Protein AF-X1PGA0-F1 (afdb_monomer_lite)

Foldseek 3Di:
DDDDPPPPPPPDPCVVVPPDPDPDDDPVDDDDDDPVVVVQVVVCLVVQQDGPNDRRDHSVVSVQQLDAPDDPVCPQPDDPNDTQWQWGHGNVWIFRRDPVGRPDDDDHSDIDDPD

Sequence (115 aa):
DAADGVNKLLSGPTDSLESKPHNVFRGGHGLVSTALDYLRFCQMLLNKGLLDGKRILSRKTVELMTTNHLAPELMPFEIGGTYSPGYGYGLGFGVLMDVGQCQTIGSEAEYGWSG

Structure (mmCIF, N/CA/C/O backbone):
data_AF-X1PGA0-F1
#
_entry.id   AF-X1PGA0-F1
#
loop_
_atom_site.group_PDB
_atom_site.id
_atom_site.type_symbol
_atom_site.label_atom_id
_atom_site.label_alt_id
_atom_site.label_comp_id
_atom_site.label_asym_id
_atom_site.label_entity_id
_atom_site.label_seq_id
_atom_site.pdbx_PDB_ins_code
_atom_site.Cartn_x
_atom_site.Cartn_y
_atom_site.Cartn_z
_atom_site.occupancy
_atom_site.B_iso_or_equiv
_atom_site.auth_seq_id
_atom_site.auth_comp_id
_atom_site.auth_asym_id
_atom_site.auth_atom_id
_atom_site.pdbx_PDB_model_num
ATOM 1 N N . ASP A 1 1 ? 50.547 0.145 -3.581 1.00 35.34 1 ASP A N 1
ATOM 2 C CA . ASP A 1 1 ? 50.734 -0.181 -2.153 1.00 35.34 1 ASP A CA 1
ATOM 3 C C . ASP A 1 1 ? 50.014 0.868 -1.310 1.00 35.34 1 ASP A C 1
ATOM 5 O O . ASP A 1 1 ? 50.501 1.979 -1.212 1.00 35.34 1 ASP A O 1
ATOM 9 N N . ALA A 1 2 ? 48.714 0.751 -1.024 1.00 39.78 2 ALA A N 1
ATOM 10 C CA . ALA A 1 2 ? 48.021 -0.186 -0.125 1.00 39.78 2 ALA A CA 1
ATOM 11 C C . ALA A 1 2 ? 48.279 0.091 1.373 1.00 39.78 2 ALA A C 1
ATOM 13 O O . ALA A 1 2 ? 49.187 -0.501 1.942 1.00 39.78 2 ALA A O 1
ATOM 14 N N . ALA A 1 3 ? 47.473 0.976 1.979 1.00 42.19 3 ALA A N 1
ATOM 15 C CA . ALA A 1 3 ? 46.717 0.759 3.229 1.00 42.19 3 ALA A CA 1
ATOM 16 C C . ALA A 1 3 ? 46.079 2.077 3.734 1.00 42.19 3 ALA A C 1
ATOM 18 O O . ALA A 1 3 ? 46.634 3.151 3.536 1.00 42.19 3 ALA A O 1
ATOM 19 N N . ASP A 1 4 ? 44.924 1.952 4.395 1.00 42.06 4 ASP A N 1
ATOM 20 C CA . ASP A 1 4 ? 44.243 2.950 5.246 1.00 42.06 4 ASP A CA 1
ATOM 21 C C . ASP A 1 4 ? 43.247 3.921 4.589 1.00 42.06 4 ASP A C 1
ATOM 23 O O . ASP A 1 4 ? 43.110 5.089 4.953 1.00 42.06 4 ASP A O 1
ATOM 27 N N . GLY A 1 5 ? 42.428 3.382 3.682 1.00 37.09 5 GLY A N 1
ATOM 28 C CA . GLY A 1 5 ? 41.134 3.957 3.300 1.00 37.09 5 GLY A CA 1
ATOM 29 C C . GLY A 1 5 ? 40.077 3.731 4.385 1.00 37.09 5 GLY A C 1
ATOM 30 O O . GLY A 1 5 ? 39.142 2.955 4.196 1.00 37.09 5 GLY A O 1
ATOM 31 N N . VAL A 1 6 ? 40.247 4.359 5.550 1.00 43.47 6 VAL A N 1
ATOM 32 C CA . VAL A 1 6 ? 39.250 4.305 6.624 1.00 43.47 6 VAL A CA 1
ATOM 33 C C . VAL A 1 6 ? 38.024 5.091 6.171 1.00 43.47 6 VAL A C 1
ATOM 35 O O . VAL A 1 6 ? 38.134 6.267 5.825 1.00 43.47 6 VAL A O 1
ATOM 38 N N . ASN A 1 7 ? 36.862 4.435 6.177 1.00 42.56 7 ASN A N 1
ATOM 39 C CA . ASN A 1 7 ? 35.548 5.052 6.020 1.00 42.56 7 ASN A CA 1
ATOM 40 C C . ASN A 1 7 ? 35.427 6.254 6.961 1.00 42.56 7 ASN A C 1
ATOM 42 O O . ASN A 1 7 ? 35.085 6.114 8.136 1.00 42.56 7 ASN A O 1
ATOM 46 N N . LYS A 1 8 ? 35.714 7.451 6.454 1.00 40.50 8 LYS A N 1
ATOM 47 C CA . LYS A 1 8 ? 35.443 8.677 7.184 1.00 40.50 8 LYS A CA 1
ATOM 48 C C . LYS A 1 8 ? 33.944 8.894 7.069 1.00 40.50 8 LYS A C 1
ATOM 50 O O . LYS A 1 8 ? 33.465 9.319 6.020 1.00 40.50 8 LYS A O 1
ATOM 55 N N . LEU A 1 9 ? 33.211 8.533 8.125 1.00 49.91 9 LEU A N 1
ATOM 56 C CA . LEU A 1 9 ? 31.828 8.958 8.312 1.00 49.91 9 LEU A CA 1
ATOM 57 C C . LEU A 1 9 ? 31.784 10.453 8.003 1.00 49.91 9 LEU A C 1
ATOM 59 O O . LEU A 1 9 ? 32.435 11.255 8.675 1.00 49.91 9 LEU A O 1
ATOM 63 N N . LEU A 1 10 ? 31.092 10.811 6.925 1.00 47.44 10 LEU A N 1
ATOM 64 C CA . LEU A 1 10 ? 30.776 12.198 6.651 1.00 47.44 10 LEU A CA 1
ATOM 65 C C . LEU A 1 10 ? 29.874 12.625 7.807 1.00 47.44 10 LEU A C 1
ATOM 67 O O . LEU A 1 10 ? 28.726 12.186 7.878 1.00 47.44 10 LEU A O 1
ATOM 71 N N . SER A 1 11 ? 30.407 13.415 8.741 1.00 47.53 11 SER A N 1
ATOM 72 C CA . SER A 1 11 ? 29.599 14.080 9.754 1.00 47.53 11 SER A CA 1
ATOM 73 C C . SER A 1 11 ? 28.680 15.054 9.023 1.00 47.53 11 SER A C 1
ATOM 75 O O . SER A 1 11 ? 29.038 16.179 8.676 1.00 47.53 11 SER A O 1
ATOM 77 N N . GLY A 1 12 ? 27.494 14.556 8.680 1.00 51.38 12 GLY A N 1
ATOM 78 C CA . GLY A 1 12 ? 26.408 15.373 8.179 1.00 51.38 12 GLY A CA 1
ATOM 79 C C . GLY A 1 12 ? 25.930 16.335 9.272 1.00 51.38 12 GLY A C 1
ATOM 80 O O . GLY A 1 12 ? 26.330 16.219 10.431 1.00 51.38 12 GLY A O 1
ATOM 81 N N . PRO A 1 13 ? 25.017 17.262 8.951 1.00 51.00 13 PRO A N 1
ATOM 82 C CA . PRO A 1 13 ? 24.501 18.269 9.891 1.00 51.00 13 PRO A CA 1
ATOM 83 C C . PRO A 1 13 ? 23.761 17.686 11.122 1.00 51.00 13 PRO A C 1
ATOM 85 O O . PRO A 1 13 ? 23.232 18.425 11.955 1.00 51.00 13 PRO A O 1
ATOM 88 N N . THR A 1 14 ? 23.733 16.360 11.253 1.00 50.19 14 THR A N 1
ATOM 89 C CA . THR A 1 14 ? 23.080 15.562 12.287 1.00 50.19 14 THR A CA 1
ATOM 90 C C . THR A 1 14 ? 23.829 15.503 13.618 1.00 50.19 14 THR A C 1
ATOM 92 O O . THR A 1 14 ? 23.192 15.151 14.603 1.00 50.19 14 THR A O 1
ATOM 95 N N . ASP A 1 15 ? 25.099 15.925 13.710 1.00 47.38 15 ASP A N 1
ATOM 96 C CA . ASP A 1 15 ? 25.818 16.009 15.006 1.00 47.38 15 ASP A CA 1
ATOM 97 C C . ASP A 1 15 ? 25.110 16.933 16.023 1.00 47.38 15 ASP A C 1
ATOM 99 O O . ASP A 1 15 ? 25.321 16.847 17.230 1.00 47.38 15 ASP A O 1
ATOM 103 N N . SER A 1 16 ? 24.211 17.803 15.548 1.00 47.72 16 SER A N 1
ATOM 104 C CA . SER A 1 16 ? 23.374 18.665 16.391 1.00 47.72 16 SER A CA 1
ATOM 105 C C . SER A 1 16 ? 22.014 18.058 16.782 1.00 47.72 16 SER A C 1
ATOM 107 O O . SER A 1 16 ? 21.385 18.539 17.730 1.00 47.72 16 SER A O 1
ATOM 109 N N . LEU A 1 17 ? 21.567 16.987 16.111 1.00 49.19 17 LEU A N 1
ATOM 110 C CA . LEU A 1 17 ? 20.271 16.337 16.358 1.00 49.19 17 LEU A CA 1
ATOM 111 C C . LEU A 1 17 ? 20.304 15.371 17.552 1.00 49.19 17 LEU A C 1
ATOM 113 O O . LEU A 1 17 ? 19.262 15.107 18.148 1.00 49.19 17 LEU A O 1
ATOM 117 N N . GLU A 1 18 ? 21.480 14.888 17.955 1.00 54.69 18 GLU A N 1
ATOM 118 C CA . GLU A 1 18 ? 21.614 13.935 19.071 1.00 54.69 18 GLU A CA 1
ATOM 119 C C . GLU A 1 18 ? 21.600 14.591 20.464 1.00 54.69 18 GLU A C 1
ATOM 121 O O . GLU A 1 18 ? 21.532 13.908 21.483 1.00 54.69 18 GLU A O 1
ATOM 126 N N . SER A 1 19 ? 21.610 15.924 20.545 1.00 51.88 19 SER A N 1
ATOM 127 C CA . SER A 1 19 ? 21.782 16.650 21.816 1.00 51.88 19 SER A CA 1
ATOM 128 C C . SER A 1 19 ? 20.494 16.893 22.620 1.00 51.88 19 SER A C 1
ATOM 130 O O . SER A 1 19 ? 20.539 17.482 23.702 1.00 51.88 19 SER A O 1
ATOM 132 N N . LYS A 1 20 ? 19.330 16.452 22.127 1.00 54.19 20 LYS A N 1
ATOM 133 C CA . LYS A 1 20 ? 18.042 16.558 22.837 1.00 54.19 20 LYS A CA 1
ATOM 134 C C . LYS A 1 20 ? 17.238 15.274 22.639 1.00 54.19 20 LYS A C 1
ATOM 136 O O . LYS A 1 20 ? 17.249 14.757 21.524 1.00 54.19 20 LYS A O 1
ATOM 141 N N . PRO A 1 21 ? 16.502 14.765 23.646 1.00 53.41 21 PRO A N 1
ATOM 142 C CA . PRO A 1 21 ? 15.551 13.684 23.423 1.00 53.41 21 PRO A CA 1
ATOM 143 C C . PRO A 1 21 ? 14.498 14.171 22.425 1.00 53.41 21 PRO A C 1
ATOM 145 O O . PRO A 1 21 ? 13.615 14.966 22.744 1.00 53.41 21 PRO A O 1
ATOM 148 N N . HIS A 1 22 ? 14.641 13.743 21.178 1.00 57.94 22 HIS A N 1
ATOM 149 C CA . HIS A 1 22 ? 13.655 13.991 20.149 1.00 57.94 22 HIS A CA 1
ATOM 150 C C . HIS A 1 22 ? 12.547 12.960 20.362 1.00 57.94 22 HIS A C 1
ATOM 152 O O . HIS A 1 22 ? 12.747 11.772 20.115 1.00 57.94 22 HIS A O 1
ATOM 158 N N . ASN A 1 23 ? 11.378 13.410 20.827 1.00 64.94 23 ASN A N 1
ATOM 159 C CA . ASN A 1 23 ? 10.144 12.617 20.835 1.00 64.94 23 ASN A CA 1
ATOM 160 C C . ASN A 1 23 ? 9.654 12.413 19.389 1.00 64.94 23 ASN A C 1
ATOM 162 O O . ASN A 1 23 ? 8.590 12.889 19.000 1.00 64.94 23 ASN A O 1
ATOM 166 N N . VAL A 1 24 ? 10.465 11.763 18.558 1.00 65.12 24 VAL A N 1
ATOM 167 C CA . VAL A 1 24 ? 10.115 11.409 17.185 1.00 65.12 24 VAL A CA 1
ATOM 168 C C . VAL A 1 24 ? 9.576 9.990 17.222 1.00 65.12 24 VAL A C 1
ATOM 170 O O . VAL A 1 24 ? 10.314 9.028 17.441 1.00 65.12 24 VAL A O 1
ATOM 173 N N . PHE A 1 25 ? 8.267 9.863 17.022 1.00 77.00 25 PHE A N 1
ATOM 174 C CA . PHE A 1 25 ? 7.644 8.562 16.833 1.00 77.00 25 PHE A CA 1
ATOM 175 C C . PHE A 1 25 ? 8.124 7.967 15.510 1.00 77.00 25 PHE A C 1
ATOM 177 O O . PHE A 1 25 ? 8.094 8.615 14.462 1.00 77.00 25 PHE A O 1
ATOM 184 N N . ARG A 1 26 ? 8.604 6.726 15.566 1.00 77.50 26 ARG A N 1
ATOM 185 C CA . ARG A 1 26 ? 9.131 6.019 14.402 1.00 77.50 26 ARG A CA 1
ATOM 186 C C . ARG A 1 26 ? 7.959 5.475 13.585 1.00 77.50 26 ARG A C 1
ATOM 188 O O . ARG A 1 26 ? 7.259 4.576 14.028 1.00 77.50 26 ARG A O 1
ATOM 195 N N . GLY A 1 27 ? 7.727 6.052 12.406 1.00 81.25 27 GLY A N 1
ATOM 196 C CA . GLY A 1 27 ? 6.624 5.649 11.524 1.00 81.25 27 GLY A CA 1
ATOM 197 C C . GLY A 1 27 ? 6.910 4.404 10.679 1.00 81.25 27 GLY A C 1
ATOM 198 O O . GLY A 1 27 ? 5.974 3.738 10.259 1.00 81.25 27 GLY A O 1
ATOM 199 N N . GLY A 1 28 ? 8.187 4.088 10.435 1.00 80.81 28 GLY A N 1
ATOM 200 C CA . GLY A 1 28 ? 8.597 2.926 9.634 1.00 80.81 28 GLY A CA 1
ATOM 201 C C . GLY A 1 28 ? 8.743 1.629 10.431 1.00 80.81 28 GLY A C 1
ATOM 202 O O . GLY A 1 28 ? 8.751 0.555 9.846 1.00 80.81 28 GLY A O 1
ATOM 203 N N . HIS A 1 29 ? 8.855 1.714 11.760 1.00 76.94 29 HIS A N 1
ATOM 204 C CA . HIS A 1 29 ? 8.973 0.557 12.645 1.00 76.94 29 HIS A CA 1
ATOM 205 C C . HIS A 1 29 ? 8.563 0.923 14.073 1.00 76.94 29 HIS A C 1
ATOM 207 O O . HIS A 1 29 ? 8.857 2.023 14.535 1.00 76.94 29 HIS A O 1
ATOM 213 N N . GLY A 1 30 ? 7.935 -0.007 14.797 1.00 80.50 30 GLY A N 1
ATOM 214 C CA . GLY A 1 30 ? 7.607 0.165 16.222 1.00 80.50 30 GLY A CA 1
ATOM 215 C C . GLY A 1 30 ? 6.151 0.517 16.540 1.00 80.50 30 GLY A C 1
ATOM 216 O O . GLY A 1 30 ? 5.835 0.760 17.704 1.00 80.50 30 GLY A O 1
ATOM 217 N N . LEU A 1 31 ? 5.255 0.510 15.549 1.00 85.56 31 LEU A N 1
ATOM 218 C CA . LEU A 1 31 ? 3.816 0.492 15.811 1.00 85.56 31 LEU A CA 1
ATOM 219 C C . LEU A 1 31 ? 3.414 -0.879 16.368 1.00 85.56 31 LEU A C 1
ATOM 221 O O . LEU A 1 31 ? 3.789 -1.914 15.823 1.00 85.56 31 LEU A O 1
ATOM 225 N N . VAL A 1 32 ? 2.633 -0.875 17.446 1.00 89.19 32 VAL A N 1
ATOM 226 C CA . VAL A 1 32 ? 2.066 -2.079 18.062 1.00 89.19 32 VAL A CA 1
ATOM 227 C C . VAL A 1 32 ? 0.547 -1.974 18.066 1.00 89.19 32 VAL A C 1
ATOM 229 O O . VAL A 1 32 ? -0.011 -0.909 18.332 1.00 89.19 32 VAL A O 1
ATOM 232 N N . SER A 1 33 ? -0.130 -3.068 17.731 1.00 92.56 33 SER A N 1
ATOM 233 C CA . SER A 1 33 ? -1.589 -3.118 17.639 1.00 92.56 33 SER A CA 1
ATOM 234 C C . SER A 1 33 ? -2.095 -4.557 17.769 1.00 92.56 33 SER A C 1
ATOM 236 O O . SER A 1 33 ? -1.297 -5.484 17.929 1.00 92.56 33 SER A O 1
ATOM 238 N N . THR A 1 34 ? -3.412 -4.761 17.720 1.00 96.88 34 THR A N 1
ATOM 239 C CA . THR A 1 34 ? -4.002 -6.106 17.694 1.00 96.88 34 THR A CA 1
ATOM 240 C C . THR A 1 34 ? -4.146 -6.618 16.259 1.00 96.88 34 THR A C 1
ATOM 242 O O . THR A 1 34 ? -4.215 -5.841 15.306 1.00 96.88 34 THR A O 1
ATOM 245 N N . ALA A 1 35 ? -4.257 -7.939 16.087 1.00 96.19 35 ALA A N 1
ATOM 246 C CA . ALA A 1 35 ? -4.545 -8.527 14.776 1.00 96.19 35 ALA A CA 1
ATOM 247 C C . ALA A 1 35 ? -5.859 -7.990 14.176 1.00 96.19 35 ALA A C 1
ATOM 249 O O . ALA A 1 35 ? -5.954 -7.778 12.968 1.00 96.19 35 ALA A O 1
ATOM 250 N N . LEU A 1 36 ? -6.862 -7.728 15.023 1.00 97.69 36 LEU A N 1
ATOM 251 C CA . LEU A 1 36 ? -8.146 -7.182 14.592 1.00 97.69 36 LEU A CA 1
ATOM 252 C C . LEU A 1 36 ? -8.012 -5.742 14.083 1.00 97.69 36 LEU A C 1
ATOM 254 O O . LEU A 1 36 ? -8.601 -5.396 13.060 1.00 97.69 36 LEU A O 1
ATOM 258 N N . ASP A 1 37 ? -7.227 -4.910 14.762 1.00 97.06 37 ASP A N 1
ATOM 259 C CA . ASP A 1 37 ? -6.984 -3.532 14.330 1.00 97.06 37 ASP A CA 1
ATOM 260 C C . ASP A 1 37 ? -6.249 -3.490 12.987 1.00 97.06 37 ASP A C 1
ATOM 262 O O . ASP A 1 37 ? -6.609 -2.715 12.096 1.00 97.06 37 ASP A O 1
ATOM 266 N N . TYR A 1 38 ? -5.273 -4.380 12.800 1.00 94.75 38 TYR A N 1
ATOM 267 C CA . TYR A 1 38 ? -4.546 -4.496 11.540 1.00 94.75 38 TYR A CA 1
ATOM 268 C C . TYR A 1 38 ? -5.440 -4.989 10.396 1.00 94.75 38 TYR A C 1
ATOM 270 O O . TYR A 1 38 ? -5.415 -4.429 9.301 1.00 94.75 38 TYR A O 1
ATOM 278 N N . LEU A 1 39 ? -6.313 -5.968 10.658 1.00 96.38 39 LEU A N 1
ATOM 279 C CA . LEU A 1 39 ? -7.314 -6.411 9.687 1.00 96.38 39 LEU A CA 1
ATOM 280 C C . LEU A 1 39 ? -8.236 -5.259 9.266 1.00 96.38 39 LEU A C 1
ATOM 282 O O . LEU A 1 39 ? -8.536 -5.113 8.083 1.00 96.38 39 LEU A O 1
ATOM 286 N N . ARG A 1 40 ? -8.669 -4.415 10.210 1.00 97.88 40 ARG A N 1
ATOM 287 C CA . ARG A 1 40 ? -9.499 -3.234 9.916 1.00 97.88 40 ARG A CA 1
ATOM 288 C C . ARG A 1 40 ? -8.760 -2.223 9.036 1.00 97.88 40 ARG A C 1
ATOM 290 O O . ARG A 1 40 ? -9.376 -1.643 8.141 1.00 97.88 40 ARG A O 1
ATOM 297 N N . PHE A 1 41 ? -7.454 -2.044 9.241 1.00 96.19 41 PHE A N 1
ATOM 298 C CA . PHE A 1 41 ? -6.610 -1.239 8.356 1.00 96.19 41 PHE A CA 1
ATOM 299 C C . PHE A 1 41 ? -6.539 -1.827 6.937 1.00 96.19 41 PHE A C 1
ATOM 301 O O . PHE A 1 41 ? -6.827 -1.118 5.971 1.00 96.19 41 PHE A O 1
ATOM 308 N N . CYS A 1 42 ? -6.262 -3.126 6.799 1.00 96.19 42 CYS A N 1
ATOM 309 C CA . CYS A 1 42 ? -6.257 -3.799 5.495 1.00 96.19 42 CYS A CA 1
ATOM 310 C C . CYS A 1 42 ? -7.627 -3.714 4.804 1.00 96.19 42 CYS A C 1
ATOM 312 O O . CYS A 1 42 ? -7.710 -3.403 3.616 1.00 96.19 42 CYS A O 1
ATOM 314 N N . GLN A 1 43 ? -8.716 -3.904 5.553 1.00 97.94 43 GLN A N 1
ATOM 315 C CA . GLN A 1 43 ? -10.079 -3.792 5.035 1.00 97.94 43 GLN A CA 1
ATOM 316 C C . GLN A 1 43 ? -10.391 -2.373 4.540 1.00 97.94 43 GLN A C 1
ATOM 318 O O . GLN A 1 43 ? -11.067 -2.218 3.524 1.00 97.94 43 GLN A O 1
ATOM 323 N N . MET A 1 44 ? -9.886 -1.334 5.216 1.00 98.44 44 MET A N 1
ATOM 324 C CA . MET A 1 44 ? -10.013 0.060 4.776 1.00 98.44 44 MET A CA 1
ATOM 325 C C . MET A 1 44 ? -9.338 0.287 3.415 1.00 98.44 44 MET A C 1
ATOM 327 O O . MET A 1 44 ? -9.932 0.927 2.541 1.00 98.44 44 MET A O 1
ATOM 331 N N . LEU A 1 45 ? -8.139 -0.268 3.211 1.00 97.81 45 LEU A N 1
ATOM 332 C CA . LEU A 1 45 ? -7.420 -0.198 1.934 1.00 97.81 45 LEU A CA 1
ATOM 333 C C . LEU A 1 45 ? -8.149 -0.983 0.832 1.00 97.81 45 LEU A C 1
ATOM 335 O O . LEU A 1 45 ? -8.409 -0.428 -0.239 1.00 97.81 45 LEU A O 1
ATOM 339 N N . LEU A 1 46 ? -8.581 -2.216 1.125 1.00 96.56 46 LEU A N 1
ATOM 340 C CA . LEU A 1 46 ? -9.360 -3.058 0.207 1.00 96.56 46 LEU A CA 1
ATOM 341 C C . LEU A 1 46 ? -10.653 -2.359 -0.248 1.00 96.56 46 LEU A C 1
ATOM 343 O O . LEU A 1 46 ? -11.008 -2.368 -1.426 1.00 96.56 46 LEU A O 1
ATOM 347 N N . ASN A 1 47 ? -11.309 -1.653 0.673 1.00 98.12 47 ASN A N 1
ATOM 348 C CA . ASN A 1 47 ? -12.502 -0.846 0.416 1.00 98.12 47 ASN A CA 1
ATOM 349 C C . ASN A 1 47 ? -12.195 0.543 -0.182 1.00 98.12 47 ASN A C 1
ATOM 351 O O . ASN A 1 47 ? -13.045 1.441 -0.153 1.00 98.12 47 ASN A O 1
ATOM 355 N N . LYS A 1 48 ? -10.991 0.759 -0.724 1.00 97.94 48 LYS A N 1
ATOM 356 C CA . LYS A 1 48 ? -10.574 2.006 -1.388 1.00 97.94 48 LYS A CA 1
ATOM 357 C C . LYS A 1 48 ? -10.721 3.245 -0.492 1.00 97.94 48 LYS A C 1
ATOM 359 O O . LYS A 1 48 ? -11.216 4.302 -0.917 1.00 97.94 48 LYS A O 1
ATOM 364 N N . GLY A 1 49 ? -10.309 3.107 0.765 1.00 98.38 49 GLY A N 1
ATOM 365 C CA . GLY A 1 49 ? -10.254 4.193 1.741 1.00 98.38 49 GLY A CA 1
ATOM 366 C C . GLY A 1 49 ? -11.481 4.319 2.647 1.00 98.38 49 GLY A C 1
ATOM 367 O O . GLY A 1 49 ? -11.590 5.317 3.363 1.00 98.38 49 GLY A O 1
ATOM 368 N N . LEU A 1 50 ? -12.426 3.374 2.593 1.00 98.62 50 LEU A N 1
ATOM 369 C CA . LEU A 1 50 ? -13.674 3.397 3.363 1.00 98.62 50 LEU A CA 1
ATOM 370 C C . LEU A 1 50 ? -13.688 2.290 4.424 1.00 98.62 50 LEU A C 1
ATOM 372 O O . LEU A 1 50 ? -13.479 1.123 4.112 1.00 98.62 50 LEU A O 1
ATOM 376 N N . LEU A 1 51 ? -14.016 2.629 5.665 1.00 98.62 51 LEU A N 1
ATOM 377 C CA . LEU A 1 51 ? -14.211 1.650 6.733 1.00 98.62 51 LEU A CA 1
ATOM 378 C C . LEU A 1 51 ? -15.441 2.039 7.547 1.00 98.62 51 LEU A C 1
ATOM 380 O O . LEU A 1 51 ? -15.566 3.195 7.942 1.00 98.62 51 LEU A O 1
ATOM 384 N N . ASP A 1 52 ? -16.358 1.096 7.770 1.00 97.81 52 ASP A N 1
ATOM 385 C CA . ASP A 1 52 ? -17.574 1.297 8.575 1.00 97.81 52 ASP A CA 1
ATOM 386 C C . ASP A 1 52 ? -18.364 2.569 8.190 1.00 97.81 52 ASP A C 1
ATOM 388 O O . ASP A 1 52 ? -18.783 3.360 9.033 1.00 97.81 52 ASP A O 1
ATOM 392 N N . GLY A 1 53 ? -18.505 2.817 6.882 1.00 97.56 53 GLY A N 1
ATOM 393 C CA . GLY A 1 53 ? -19.203 3.989 6.336 1.00 97.56 53 GLY A CA 1
ATOM 394 C C . GLY A 1 53 ? -18.435 5.314 6.427 1.00 97.56 53 GLY A C 1
ATOM 395 O O . GLY A 1 53 ? -18.920 6.329 5.927 1.00 97.56 53 GLY A O 1
ATOM 396 N N . LYS A 1 54 ? -17.227 5.331 7.004 1.00 98.44 54 LYS A N 1
ATOM 397 C CA . LYS A 1 54 ? -16.378 6.525 7.121 1.00 98.44 54 LYS A CA 1
ATOM 398 C C .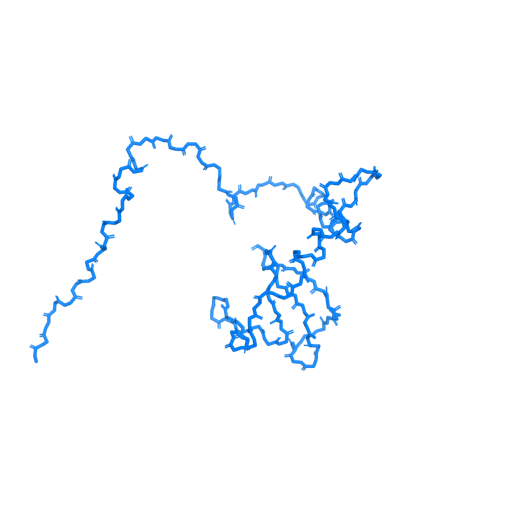 LYS A 1 54 ? -15.247 6.507 6.103 1.00 98.44 54 LYS A C 1
ATOM 400 O O . LYS A 1 54 ? -14.537 5.513 5.950 1.00 98.44 54 LYS A O 1
ATOM 405 N N . ARG A 1 55 ? -15.053 7.634 5.414 1.00 98.25 55 ARG A N 1
ATOM 406 C CA . ARG A 1 55 ? -13.932 7.826 4.491 1.00 98.25 55 ARG A CA 1
ATOM 407 C C . ARG A 1 55 ? -12.693 8.266 5.265 1.00 98.25 55 ARG A C 1
ATOM 409 O O . ARG A 1 55 ? -12.677 9.364 5.807 1.00 98.25 55 ARG A O 1
ATOM 416 N N . ILE A 1 56 ? -11.676 7.411 5.278 1.00 98.50 56 ILE A N 1
ATOM 417 C CA . ILE A 1 56 ? -10.371 7.671 5.900 1.00 98.50 56 ILE A CA 1
ATOM 418 C C . ILE A 1 56 ? -9.391 8.213 4.857 1.00 98.50 56 ILE A C 1
ATOM 420 O O . ILE A 1 56 ? -8.722 9.212 5.094 1.00 98.50 56 ILE A O 1
ATOM 424 N N . LEU A 1 57 ? -9.366 7.597 3.670 1.00 98.31 57 LEU A N 1
ATOM 425 C CA . LEU A 1 57 ? -8.578 8.047 2.522 1.00 98.31 57 LEU A CA 1
ATOM 426 C C . LEU A 1 57 ? -9.477 8.275 1.309 1.00 98.31 57 LEU A C 1
ATOM 428 O O . LEU A 1 57 ? -10.514 7.626 1.136 1.00 98.31 57 LEU A O 1
ATOM 432 N N . SER A 1 58 ? -9.088 9.197 0.430 1.00 98.56 58 SER A N 1
ATOM 433 C CA . SER A 1 58 ? -9.759 9.311 -0.862 1.00 98.56 58 SER A CA 1
ATOM 434 C C . SER A 1 58 ? -9.484 8.054 -1.693 1.00 98.56 58 SER A C 1
ATOM 436 O O . SER A 1 58 ? -8.396 7.483 -1.630 1.00 98.56 58 SER A O 1
ATOM 438 N N . ARG A 1 59 ? -10.450 7.641 -2.521 1.00 98.31 59 ARG A N 1
ATOM 439 C CA . ARG A 1 59 ? -10.247 6.523 -3.455 1.00 98.31 59 ARG A CA 1
ATOM 440 C C . ARG A 1 59 ? -9.010 6.743 -4.336 1.00 98.31 59 ARG A C 1
ATOM 442 O O . ARG A 1 59 ? -8.249 5.812 -4.558 1.00 98.31 59 ARG A O 1
ATOM 449 N N . LYS A 1 60 ? -8.805 7.979 -4.806 1.00 98.50 60 LYS A N 1
ATOM 450 C CA . LYS A 1 60 ? -7.661 8.354 -5.647 1.00 98.50 60 LYS A CA 1
ATOM 451 C C . LYS A 1 60 ? -6.327 8.278 -4.913 1.00 98.50 60 LYS A C 1
ATOM 453 O O . LYS A 1 60 ? -5.327 7.948 -5.531 1.00 98.50 60 LYS A O 1
ATOM 458 N N . THR A 1 61 ? -6.322 8.524 -3.607 1.00 98.31 61 THR A N 1
ATOM 459 C CA . THR A 1 61 ? -5.129 8.353 -2.774 1.00 98.31 61 THR A CA 1
ATOM 460 C C . THR A 1 61 ? -4.734 6.884 -2.699 1.00 98.31 61 THR A C 1
ATOM 462 O O . THR A 1 61 ? -3.571 6.578 -2.917 1.00 98.31 61 THR A O 1
ATOM 465 N N . VAL A 1 62 ? -5.692 5.978 -2.468 1.00 98.19 62 VAL A N 1
ATOM 466 C CA . VAL A 1 62 ? -5.402 4.534 -2.449 1.00 98.19 62 VAL A CA 1
ATOM 467 C C . VAL A 1 62 ? -4.901 4.065 -3.815 1.00 98.19 62 VAL A C 1
ATOM 469 O O . VAL A 1 62 ? -3.876 3.405 -3.875 1.00 98.19 62 VAL A O 1
ATOM 472 N N . GLU A 1 63 ? -5.544 4.487 -4.909 1.00 97.81 63 GLU A N 1
ATOM 473 C CA . GLU A 1 63 ? -5.068 4.182 -6.271 1.00 97.81 63 GLU A CA 1
ATOM 474 C C . GLU A 1 63 ? -3.623 4.657 -6.503 1.00 97.81 63 GLU A C 1
ATOM 476 O O . GLU A 1 63 ? -2.816 3.916 -7.057 1.00 97.81 63 GLU A O 1
ATOM 481 N N . LEU A 1 64 ? -3.270 5.863 -6.045 1.00 98.19 64 LEU A N 1
ATOM 482 C CA . LEU 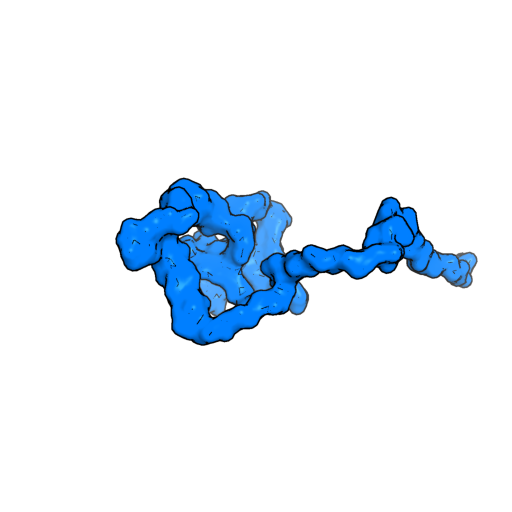A 1 64 ? -1.902 6.373 -6.146 1.00 98.19 64 LEU A CA 1
ATOM 483 C C . LEU A 1 64 ? -0.920 5.563 -5.287 1.00 98.19 64 LEU A C 1
ATOM 485 O O . LEU A 1 64 ? 0.197 5.307 -5.729 1.00 98.19 64 LEU A O 1
ATOM 489 N N . MET A 1 65 ? -1.324 5.154 -4.080 1.00 97.75 65 MET A N 1
ATOM 490 C CA . MET A 1 65 ? -0.494 4.343 -3.182 1.00 97.75 65 MET A CA 1
ATOM 491 C C . MET A 1 65 ? -0.172 2.969 -3.773 1.00 97.75 65 MET A C 1
ATOM 493 O O . MET A 1 65 ? 0.932 2.474 -3.572 1.00 97.75 65 MET A O 1
ATOM 497 N N . THR A 1 66 ? -1.104 2.382 -4.521 1.00 97.25 66 THR A N 1
ATOM 498 C CA . THR A 1 66 ? -0.998 1.021 -5.068 1.00 97.25 66 THR A CA 1
ATOM 499 C C . THR A 1 66 ? -0.674 1.000 -6.565 1.00 97.25 66 THR A C 1
ATOM 501 O O . THR A 1 66 ? -0.890 -0.009 -7.226 1.00 97.25 66 THR A O 1
ATOM 504 N N . THR A 1 67 ? -0.196 2.112 -7.126 1.00 97.06 67 THR A N 1
ATOM 505 C CA . THR A 1 67 ? 0.337 2.174 -8.497 1.00 97.06 67 THR A CA 1
ATOM 506 C C . THR A 1 67 ? 1.848 2.001 -8.447 1.00 97.06 67 THR A C 1
ATOM 508 O O . THR A 1 67 ? 2.480 2.529 -7.539 1.00 97.06 67 THR A O 1
AT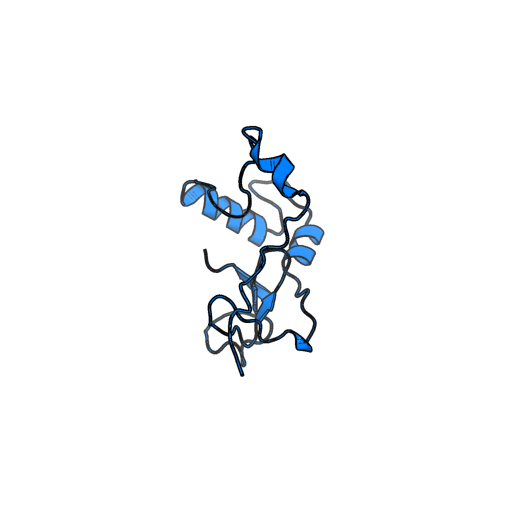OM 511 N N . ASN A 1 68 ? 2.444 1.300 -9.413 1.00 97.38 68 ASN A N 1
ATOM 512 C CA . ASN A 1 68 ? 3.899 1.225 -9.509 1.00 97.38 68 ASN A CA 1
ATOM 513 C C . ASN A 1 68 ? 4.508 2.617 -9.768 1.00 97.38 68 ASN A C 1
ATOM 515 O O . ASN A 1 68 ? 4.155 3.277 -10.746 1.00 97.38 68 ASN A O 1
ATOM 519 N N . HIS A 1 69 ? 5.449 3.027 -8.918 1.00 97.38 69 HIS A N 1
ATOM 520 C CA . HIS A 1 69 ? 6.232 4.262 -9.064 1.00 97.38 69 HIS A CA 1
ATOM 521 C C . HIS A 1 69 ? 7.683 4.000 -9.492 1.00 97.38 69 HIS A C 1
ATOM 523 O O . HIS A 1 69 ? 8.450 4.948 -9.644 1.00 97.38 69 HIS A O 1
ATOM 529 N N . LEU A 1 70 ? 8.077 2.737 -9.696 1.00 96.81 70 LEU A N 1
ATOM 530 C CA . LEU A 1 70 ? 9.406 2.390 -10.195 1.00 96.81 70 LEU A CA 1
ATOM 531 C C . LEU A 1 70 ? 9.471 2.478 -11.719 1.00 96.81 70 LEU A C 1
ATOM 533 O O . LEU A 1 70 ? 8.586 1.992 -12.427 1.00 96.81 70 LEU A O 1
ATOM 537 N N . ALA A 1 71 ? 10.566 3.046 -12.220 1.00 96.88 71 ALA A N 1
ATOM 538 C CA . ALA A 1 71 ? 10.907 2.964 -13.632 1.00 96.88 71 ALA A CA 1
ATOM 539 C C . ALA A 1 71 ? 11.248 1.508 -14.020 1.00 96.88 71 ALA A C 1
ATOM 541 O O . ALA A 1 71 ? 11.732 0.759 -13.164 1.00 96.88 71 ALA A O 1
ATOM 542 N N . PRO A 1 72 ? 11.023 1.088 -15.280 1.00 94.88 72 PRO A N 1
ATOM 543 C CA . PRO A 1 72 ? 11.304 -0.279 -15.729 1.00 94.88 72 PRO A CA 1
ATOM 544 C C . PRO A 1 72 ? 12.732 -0.752 -15.438 1.00 94.88 72 PRO A C 1
ATOM 546 O O . PRO A 1 72 ? 12.936 -1.916 -15.117 1.00 94.88 72 PRO A O 1
ATOM 549 N N . GLU A 1 73 ? 13.710 0.150 -15.488 1.00 96.50 73 GLU A N 1
ATOM 550 C CA . GLU A 1 73 ? 15.132 -0.148 -15.283 1.00 96.50 73 GLU A CA 1
ATOM 551 C C . GLU A 1 73 ? 15.479 -0.441 -13.815 1.00 96.50 73 GLU A C 1
ATOM 553 O O . GLU A 1 73 ? 16.549 -0.973 -13.527 1.00 96.50 73 GLU A O 1
ATOM 558 N N . LEU A 1 74 ? 14.585 -0.086 -12.887 1.00 95.31 74 LEU A N 1
ATOM 559 C CA . LEU A 1 74 ? 14.707 -0.388 -11.458 1.00 95.31 74 LEU A CA 1
ATOM 560 C C . LEU A 1 74 ? 14.012 -1.704 -11.080 1.00 95.31 74 LEU A C 1
ATOM 562 O O . LEU A 1 74 ? 13.994 -2.063 -9.902 1.00 95.31 74 LEU A O 1
ATOM 566 N N . MET A 1 75 ? 13.416 -2.404 -12.051 1.00 94.81 75 MET A N 1
ATOM 567 C CA . MET A 1 75 ? 12.744 -3.684 -11.852 1.00 94.81 75 MET A CA 1
ATOM 568 C C . MET A 1 75 ? 13.540 -4.833 -12.508 1.00 94.81 75 MET A C 1
ATOM 570 O O . MET A 1 75 ? 14.036 -4.669 -13.622 1.00 94.81 75 MET A O 1
ATOM 574 N N . PRO A 1 76 ? 13.644 -6.010 -11.859 1.00 94.50 76 PRO A N 1
ATOM 575 C CA . PRO A 1 76 ? 13.118 -6.316 -10.529 1.00 94.50 76 PRO A CA 1
ATOM 576 C C . PRO A 1 76 ? 13.908 -5.601 -9.428 1.00 94.50 76 PRO A C 1
ATOM 578 O O . PRO A 1 76 ? 15.137 -5.585 -9.440 1.00 94.50 76 PRO A O 1
ATOM 581 N N . PHE A 1 77 ? 13.194 -5.037 -8.454 1.00 93.31 77 PHE A N 1
ATOM 582 C CA . PHE A 1 77 ? 13.834 -4.462 -7.275 1.00 93.31 77 PHE A CA 1
ATOM 583 C C . PHE A 1 77 ? 14.264 -5.576 -6.309 1.00 93.31 77 PHE A C 1
ATOM 585 O O . PHE A 1 77 ? 13.749 -6.698 -6.351 1.00 93.31 77 PHE A O 1
ATOM 592 N N . GLU A 1 78 ? 15.200 -5.253 -5.420 1.00 92.06 78 GLU A N 1
ATOM 593 C CA . GLU A 1 78 ? 15.753 -6.176 -4.432 1.00 92.06 78 GLU A CA 1
ATOM 594 C C . GLU A 1 78 ? 15.523 -5.637 -3.016 1.00 92.06 78 GLU A C 1
ATOM 596 O O . GLU A 1 78 ? 15.807 -4.472 -2.732 1.00 92.06 78 GLU A O 1
ATOM 601 N N . ILE A 1 79 ? 15.026 -6.487 -2.116 1.00 86.06 79 ILE A N 1
ATOM 602 C CA . ILE A 1 79 ? 14.930 -6.186 -0.682 1.00 86.06 79 ILE A CA 1
ATOM 603 C C . ILE A 1 79 ? 15.632 -7.307 0.079 1.00 86.06 79 ILE A C 1
ATOM 605 O O . ILE A 1 79 ? 15.262 -8.473 -0.031 1.00 86.06 79 ILE A O 1
ATOM 609 N N . GLY A 1 80 ? 16.665 -6.956 0.850 1.00 85.62 80 GLY A N 1
ATOM 610 C CA . GLY A 1 80 ? 17.363 -7.901 1.725 1.00 85.62 80 GLY A CA 1
ATOM 611 C C . GLY A 1 80 ? 17.969 -9.111 1.002 1.00 85.62 80 GLY A C 1
ATOM 612 O O . GLY A 1 80 ? 17.914 -10.213 1.543 1.00 85.62 80 GLY A O 1
ATOM 613 N N . GLY A 1 81 ? 18.505 -8.940 -0.213 1.00 89.88 81 GLY A N 1
ATOM 614 C CA . GLY A 1 81 ? 19.074 -10.045 -0.997 1.00 89.88 81 GLY A CA 1
ATOM 615 C C . GLY A 1 81 ? 18.073 -10.794 -1.878 1.00 89.88 81 GLY A C 1
ATOM 616 O O . GLY A 1 81 ? 18.461 -11.736 -2.565 1.00 89.88 81 GLY A O 1
ATOM 617 N N . THR A 1 82 ? 16.787 -10.426 -1.846 1.00 88.25 82 THR A N 1
ATOM 618 C CA . THR A 1 82 ? 15.724 -11.131 -2.576 1.00 88.25 82 THR A CA 1
ATOM 619 C C . THR A 1 82 ? 15.155 -10.252 -3.683 1.00 88.25 82 THR A C 1
ATOM 621 O O . THR A 1 82 ? 14.602 -9.183 -3.414 1.00 88.25 82 THR A O 1
ATOM 624 N N . TYR A 1 83 ? 15.269 -10.714 -4.929 1.00 91.75 83 TYR A N 1
ATOM 625 C CA . TYR A 1 83 ? 14.634 -10.075 -6.081 1.00 91.75 83 TYR A CA 1
ATOM 626 C C . TYR A 1 83 ? 13.123 -10.289 -6.066 1.00 91.75 83 TYR A C 1
ATOM 628 O O . TYR A 1 83 ? 12.647 -11.368 -5.717 1.00 91.75 83 TYR A O 1
ATOM 636 N N . SER A 1 84 ? 12.378 -9.275 -6.503 1.00 93.19 84 SER A N 1
ATOM 637 C CA . SER A 1 84 ? 10.916 -9.321 -6.628 1.00 93.19 84 SER A CA 1
ATOM 638 C C . SER A 1 84 ? 10.492 -9.268 -8.105 1.00 93.19 84 SER A C 1
ATOM 640 O O . SER A 1 84 ? 10.046 -8.222 -8.582 1.00 93.19 84 SER A O 1
ATOM 642 N N . PRO A 1 85 ? 10.672 -10.356 -8.879 1.00 94.19 85 PRO A N 1
ATOM 643 C CA . PRO A 1 85 ? 10.265 -10.399 -10.282 1.00 94.19 85 PRO A CA 1
ATOM 644 C C . PRO A 1 85 ? 8.745 -10.262 -10.411 1.00 94.19 85 PRO A C 1
ATOM 646 O O . PRO A 1 85 ? 8.001 -10.703 -9.544 1.00 94.19 85 PRO A O 1
ATOM 649 N N . GLY A 1 86 ? 8.270 -9.601 -11.466 1.00 94.50 86 GLY A N 1
ATOM 650 C CA . GLY A 1 86 ? 6.839 -9.343 -11.667 1.00 94.50 86 GLY A CA 1
ATOM 651 C C . GLY A 1 86 ? 6.199 -8.342 -10.695 1.00 94.50 86 GLY A C 1
ATOM 652 O O . GLY A 1 86 ? 5.022 -8.025 -10.862 1.00 94.50 86 GLY A O 1
ATOM 653 N N . TYR A 1 87 ? 6.942 -7.802 -9.723 1.00 95.38 87 TYR A N 1
ATOM 654 C CA . TYR A 1 87 ? 6.458 -6.775 -8.800 1.00 95.38 87 TY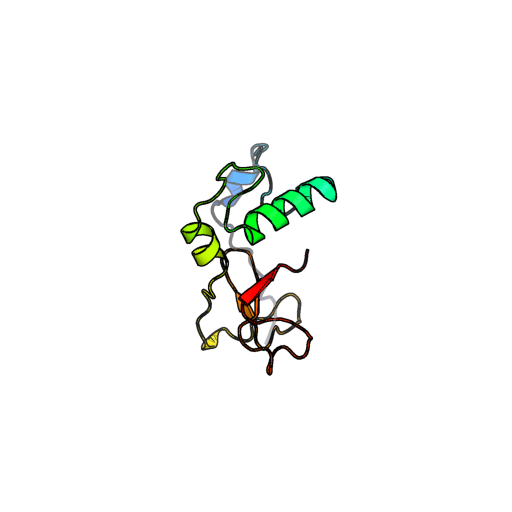R A CA 1
ATOM 655 C C . TYR A 1 87 ? 7.022 -5.391 -9.140 1.00 95.38 87 TYR A C 1
ATOM 657 O O . TYR A 1 87 ? 8.208 -5.227 -9.421 1.00 95.38 87 TYR A O 1
ATOM 665 N N . GLY A 1 88 ? 6.162 -4.381 -9.032 1.00 96.06 88 GLY A N 1
ATOM 666 C CA . GLY A 1 88 ? 6.546 -2.981 -8.883 1.00 96.06 88 GLY A CA 1
ATOM 667 C C . GLY A 1 88 ? 6.489 -2.540 -7.421 1.00 96.06 88 GLY A C 1
ATOM 668 O O . GLY A 1 88 ? 6.141 -3.324 -6.533 1.00 96.06 88 GLY A O 1
ATOM 669 N N . TYR A 1 89 ? 6.785 -1.265 -7.166 1.00 96.19 89 TYR A N 1
ATOM 670 C CA . TYR A 1 89 ? 6.689 -0.691 -5.822 1.00 96.19 89 TYR A CA 1
ATOM 671 C C . TYR A 1 89 ? 5.901 0.620 -5.832 1.00 96.19 89 TYR A C 1
ATOM 673 O O . TYR A 1 89 ? 6.203 1.557 -6.573 1.00 96.19 89 TYR A O 1
ATOM 681 N N . GLY A 1 90 ? 4.852 0.647 -5.019 1.00 96.25 90 GLY A N 1
ATOM 682 C CA . GLY A 1 90 ? 3.967 1.767 -4.769 1.00 96.25 90 GLY A CA 1
ATOM 683 C C . GLY A 1 90 ? 4.432 2.678 -3.632 1.00 96.25 90 GLY A C 1
ATOM 684 O O . GLY A 1 90 ? 5.550 2.579 -3.129 1.00 96.25 90 GLY A O 1
ATOM 685 N N . LEU A 1 91 ? 3.551 3.557 -3.157 1.00 95.69 91 LEU A N 1
ATOM 686 C CA . LEU A 1 91 ? 3.830 4.380 -1.974 1.00 95.69 91 LEU A CA 1
ATOM 687 C C . LEU A 1 91 ? 3.548 3.567 -0.704 1.00 95.69 91 LEU A C 1
ATOM 689 O O . LEU A 1 91 ? 2.490 3.697 -0.088 1.00 95.69 91 LEU A O 1
ATOM 693 N N . GLY A 1 92 ? 4.510 2.717 -0.340 1.00 92.06 92 GLY A N 1
ATOM 694 C CA . GLY A 1 92 ? 4.471 1.878 0.863 1.00 92.06 92 GLY A CA 1
ATOM 695 C C . GLY A 1 92 ? 4.104 0.409 0.633 1.00 92.06 92 GLY A C 1
ATOM 696 O O . GLY A 1 92 ? 4.007 -0.324 1.610 1.00 92.06 92 GLY A O 1
ATOM 697 N N . PHE A 1 93 ? 3.928 -0.030 -0.617 1.00 95.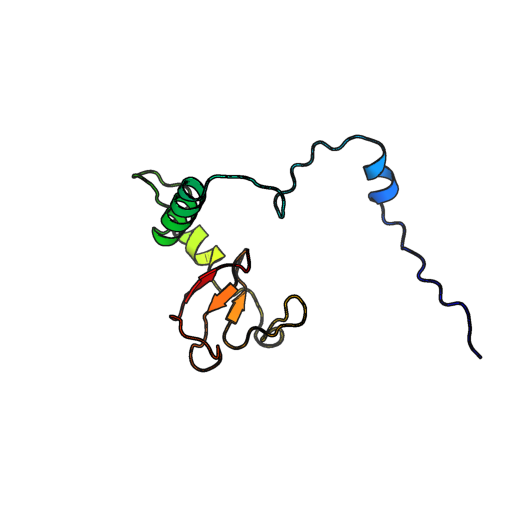50 93 PHE A N 1
ATOM 698 C CA . PHE A 1 93 ? 3.528 -1.404 -0.946 1.00 95.50 93 PHE A CA 1
ATOM 699 C C . PHE A 1 93 ? 4.316 -1.948 -2.134 1.00 95.50 93 PHE A C 1
ATOM 701 O O . PHE A 1 93 ? 4.506 -1.230 -3.109 1.00 95.50 93 PHE A O 1
ATOM 708 N N . GLY A 1 94 ? 4.682 -3.226 -2.114 1.00 95.19 94 GLY A N 1
ATOM 709 C CA . GLY A 1 94 ? 4.935 -3.973 -3.345 1.00 95.19 94 GLY A CA 1
ATOM 710 C C . GLY A 1 94 ? 3.610 -4.232 -4.063 1.00 95.19 94 GLY A C 1
ATOM 711 O O . GLY A 1 94 ? 2.602 -4.488 -3.403 1.00 95.19 94 GLY A O 1
ATOM 712 N N . VAL A 1 95 ? 3.599 -4.142 -5.393 1.00 96.06 95 VAL A N 1
ATOM 713 C CA . VAL A 1 95 ? 2.395 -4.315 -6.225 1.00 96.06 95 VAL A CA 1
ATOM 714 C C . VAL A 1 95 ? 2.674 -5.360 -7.296 1.00 96.06 95 VAL A C 1
ATOM 716 O O . VAL A 1 95 ? 3.640 -5.219 -8.044 1.00 96.06 95 VAL A O 1
ATOM 719 N N . LEU A 1 96 ? 1.849 -6.401 -7.377 1.00 95.62 96 LEU A N 1
ATOM 720 C CA . LEU A 1 96 ? 1.979 -7.448 -8.386 1.00 95.62 96 LEU A CA 1
ATOM 721 C C . LEU A 1 96 ? 1.532 -6.916 -9.755 1.00 95.62 96 LEU A C 1
ATOM 723 O O . LEU A 1 96 ? 0.369 -6.555 -9.939 1.00 95.62 96 LEU A O 1
ATOM 727 N N . MET A 1 97 ? 2.462 -6.867 -10.706 1.00 95.25 97 MET A N 1
ATOM 728 C CA . MET A 1 97 ? 2.257 -6.321 -12.052 1.00 95.25 97 MET A CA 1
ATOM 729 C C . MET A 1 97 ? 2.208 -7.408 -13.132 1.00 95.25 97 MET A C 1
ATOM 731 O O . MET A 1 97 ? 1.520 -7.222 -14.129 1.00 95.25 97 MET A O 1
ATOM 735 N N . ASP A 1 98 ? 2.934 -8.516 -12.948 1.00 94.31 98 ASP A N 1
ATOM 736 C CA . ASP A 1 98 ? 3.005 -9.631 -13.901 1.00 94.31 98 ASP A CA 1
ATOM 737 C C . ASP A 1 98 ? 3.039 -10.973 -13.151 1.00 94.31 98 ASP A C 1
ATOM 739 O O . ASP A 1 98 ? 4.024 -11.323 -12.493 1.00 94.31 98 ASP A O 1
ATOM 743 N N . VAL A 1 99 ? 1.947 -11.736 -13.262 1.00 92.81 99 VAL A N 1
ATOM 744 C CA . VAL A 1 99 ? 1.783 -13.045 -12.604 1.00 92.81 99 VAL A CA 1
ATOM 745 C C . VAL A 1 99 ? 2.699 -14.115 -13.212 1.00 92.81 99 VAL A C 1
ATOM 747 O O . VAL A 1 99 ? 3.132 -15.029 -12.514 1.00 92.81 99 VAL A O 1
ATOM 750 N N . GLY A 1 100 ? 3.035 -14.014 -14.501 1.00 92.50 100 GLY A N 1
ATOM 751 C CA . GLY A 1 100 ? 3.941 -14.957 -15.159 1.00 92.50 100 GLY A CA 1
ATOM 752 C C . GLY A 1 100 ? 5.376 -14.830 -14.649 1.00 92.50 100 GLY A C 1
ATOM 753 O O . GLY A 1 100 ? 6.097 -15.825 -14.568 1.00 92.50 100 GLY A O 1
ATOM 754 N N . GLN A 1 101 ? 5.774 -13.617 -14.260 1.00 92.19 101 GLN A N 1
ATOM 755 C CA . GLN A 1 101 ? 7.103 -13.341 -13.718 1.00 92.19 101 GLN A CA 1
ATOM 756 C C . GLN A 1 101 ? 7.212 -13.527 -12.204 1.00 92.19 101 GLN A C 1
ATOM 758 O O . GLN A 1 101 ? 8.319 -13.755 -11.727 1.00 92.19 101 GLN A O 1
ATOM 763 N N . CYS A 1 102 ? 6.120 -13.441 -11.438 1.00 88.12 102 CYS A N 1
ATOM 764 C CA . CYS A 1 102 ? 6.202 -13.401 -9.973 1.00 88.12 102 CYS A CA 1
ATOM 765 C C . CYS A 1 102 ? 6.551 -14.728 -9.291 1.00 88.12 102 CYS A C 1
ATOM 767 O O . CYS A 1 102 ? 6.829 -14.743 -8.094 1.00 88.12 102 CYS A O 1
ATOM 769 N N . GLN A 1 103 ? 6.559 -15.835 -10.043 1.00 83.94 103 GLN A N 1
ATOM 770 C CA . GLN A 1 103 ? 6.926 -17.180 -9.572 1.00 83.94 103 GLN A CA 1
ATOM 771 C C . GLN A 1 103 ? 6.113 -17.676 -8.357 1.00 83.94 103 GLN A C 1
ATOM 773 O O . GLN A 1 103 ? 6.482 -18.663 -7.722 1.00 83.94 103 GLN A O 1
ATOM 778 N N . THR A 1 104 ? 4.994 -17.020 -8.048 1.00 81.88 104 THR A N 1
ATOM 779 C CA . THR A 1 104 ? 4.080 -17.350 -6.954 1.00 81.88 104 THR A CA 1
ATOM 780 C C . THR A 1 104 ? 2.632 -17.224 -7.423 1.00 81.88 104 THR A C 1
ATOM 782 O O . THR A 1 104 ? 2.345 -16.715 -8.504 1.00 81.88 104 THR A O 1
ATOM 785 N N . ILE A 1 105 ? 1.697 -17.718 -6.617 1.00 88.12 105 ILE A N 1
ATOM 786 C CA . ILE A 1 105 ? 0.269 -17.542 -6.871 1.00 88.12 105 ILE A CA 1
ATOM 787 C C . ILE A 1 105 ? -0.129 -16.158 -6.362 1.00 88.12 105 ILE A C 1
ATOM 789 O O . ILE A 1 105 ? 0.125 -15.829 -5.206 1.00 88.12 105 ILE A O 1
ATOM 793 N N . GLY A 1 106 ? -0.784 -15.377 -7.214 1.00 88.25 106 GLY A N 1
ATOM 794 C CA . GLY A 1 106 ? -1.300 -14.058 -6.873 1.00 88.25 106 GLY A CA 1
ATOM 795 C C . GLY A 1 106 ? -2.232 -13.534 -7.957 1.00 88.25 106 GLY A C 1
ATOM 796 O O . GLY A 1 106 ? -2.453 -14.192 -8.978 1.00 88.25 106 GLY A O 1
ATOM 797 N N . SER A 1 107 ? -2.797 -12.354 -7.724 1.00 92.31 107 SER A N 1
ATOM 798 C CA . SER A 1 107 ? -3.605 -11.640 -8.722 1.00 92.31 107 SER A CA 1
ATOM 799 C C . SER A 1 107 ? -2.940 -10.330 -9.122 1.00 92.31 107 SER A C 1
ATOM 801 O O . SER A 1 107 ? -2.349 -9.651 -8.287 1.00 92.31 107 SER A O 1
ATOM 803 N N . GLU A 1 108 ? -3.066 -9.935 -10.388 1.00 91.62 108 GLU A N 1
ATOM 804 C CA . GLU A 1 108 ? -2.628 -8.601 -10.810 1.00 91.62 108 GLU A CA 1
ATOM 805 C C . GLU A 1 108 ? -3.253 -7.513 -9.924 1.00 91.62 108 GLU A C 1
ATOM 807 O O . GLU A 1 108 ? -4.423 -7.595 -9.535 1.00 91.62 108 GLU A O 1
ATOM 812 N N . ALA A 1 109 ? -2.454 -6.493 -9.612 1.00 90.88 109 ALA A N 1
ATOM 813 C CA . ALA A 1 109 ? -2.766 -5.402 -8.693 1.00 90.88 109 ALA A CA 1
ATOM 814 C C . ALA A 1 109 ? -2.973 -5.801 -7.219 1.00 90.88 109 ALA A C 1
A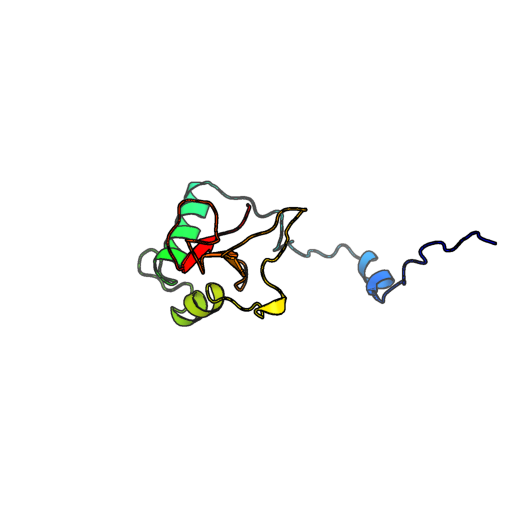TOM 816 O O . ALA A 1 109 ? -3.340 -4.942 -6.413 1.00 90.88 109 ALA A O 1
ATOM 817 N N . GLU A 1 110 ? -2.709 -7.052 -6.830 1.00 93.31 110 GLU A N 1
ATOM 818 C CA . GLU A 1 110 ? -2.487 -7.387 -5.423 1.00 93.31 110 GLU A CA 1
ATOM 819 C C . GLU A 1 110 ? -1.332 -6.539 -4.872 1.00 93.31 110 GLU A C 1
ATOM 821 O O . GLU A 1 110 ? -0.325 -6.324 -5.551 1.00 93.31 110 GLU A O 1
ATOM 826 N N . TYR A 1 111 ? -1.475 -6.032 -3.649 1.00 95.25 111 TYR A N 1
ATOM 827 C CA . TYR A 1 111 ? -0.456 -5.206 -3.017 1.00 95.25 111 TYR A CA 1
ATOM 828 C C . TYR A 1 111 ? -0.293 -5.539 -1.539 1.00 95.25 111 TYR A C 1
ATOM 830 O O . TYR A 1 111 ? -1.250 -5.889 -0.846 1.00 95.25 111 TYR A O 1
ATOM 838 N N . GLY A 1 112 ? 0.935 -5.404 -1.051 1.00 92.31 112 GLY A N 1
ATOM 839 C CA . GLY A 1 112 ? 1.302 -5.784 0.306 1.00 92.31 112 GLY A CA 1
ATOM 840 C C . GLY A 1 112 ? 2.712 -5.338 0.669 1.00 92.31 112 GLY A C 1
ATOM 841 O O . GLY A 1 112 ? 3.374 -4.628 -0.085 1.00 92.31 112 GLY A O 1
ATOM 842 N N . TRP A 1 113 ? 3.170 -5.738 1.847 1.00 86.56 113 TRP A N 1
ATOM 843 C CA . TRP A 1 113 ? 4.523 -5.489 2.335 1.00 86.56 113 TRP A CA 1
ATOM 844 C C . TRP A 1 113 ? 5.005 -6.701 3.132 1.00 86.56 113 TRP A C 1
ATOM 846 O O . TRP A 1 113 ? 4.200 -7.541 3.531 1.00 86.56 113 TRP A O 1
ATOM 856 N N . SER A 1 114 ? 6.317 -6.806 3.345 1.00 70.81 114 SER A N 1
ATOM 857 C CA . SER A 1 114 ? 6.963 -7.982 3.949 1.00 70.81 114 SER A CA 1
ATOM 858 C C . SER A 1 114 ? 6.674 -8.192 5.442 1.00 70.81 114 SER A C 1
ATOM 860 O O . SER A 1 114 ? 7.157 -9.169 6.011 1.00 70.81 114 SER A O 1
ATOM 862 N N . GLY A 1 115 ? 5.899 -7.300 6.067 1.00 57.47 115 GLY A N 1
ATOM 863 C CA . GLY A 1 115 ? 5.760 -7.194 7.522 1.00 57.47 115 GLY A CA 1
ATOM 864 C C . GLY A 1 115 ? 6.533 -6.016 8.080 1.00 57.47 115 GLY A C 1
ATOM 865 O O . GLY A 1 115 ? 7.716 -5.862 7.705 1.00 57.47 115 GLY A O 1
#

pLDDT: mean 83.69, std 19.35, range [35.34, 98.62]

Organism: NCBI:txid412755

Secondary structure (DSSP, 8-state):
------------GGGGGGGS------SSS-----HHHHHHHHHHHHTTSEETTEESS-HHHHHHHTS--S-GGG-S-EETTEE-TTEEE-SSSEEE--TTTSSS---TT-EE---

Radius of gyration: 19.84 Å; chains: 1; bounding box: 70×36×39 Å

InterPro domains:
  IPR012338 Beta-lactamase/transpeptidase-like [G3DSA:3.40.710.10] (2-115)
  IPR012338 Beta-lactamase/transpeptidase-like [SSF56601] (22-115)
  IPR050789 Diverse Enzymatic Activities [PTHR43283] (23-115)